Protein AF-A0A2W2E5K1-F1 (afdb_monomer)

Solvent-accessible surface area (backbone atoms only — not comparable to full-atom values): 4608 Å² total; per-residue (Å²): 114,69,65,60,65,48,50,52,36,43,73,70,61,73,40,60,92,78,44,46,73,48,75,50,73,51,68,50,88,89,38,73,93,56,42,42,82,44,78,45,70,37,76,61,76,74,85,75,66,96,60,81,61,81,82,75,76,77,77,75,94,83,86,81,85,90,132

pLDDT: mean 75.09, std 16.68, range [33.41, 92.12]

Mean predicted aligned error: 13.46 Å

Foldseek 3Di:
DVVVVVVVCVVVVVEDPQWDKDWDWDADPVDPVGIDIDIDTDHDDDPDPPDDPPVVPPDDDDDDDDD

Organism: NCBI:txid1655439

Structure (mmCIF, N/CA/C/O backbone):
data_AF-A0A2W2E5K1-F1
#
_entry.id   AF-A0A2W2E5K1-F1
#
loop_
_atom_site.group_PDB
_atom_site.id
_atom_site.type_symbol
_atom_site.label_atom_id
_atom_site.label_alt_id
_atom_site.label_comp_id
_atom_site.label_asym_id
_atom_site.label_entity_id
_atom_site.label_seq_id
_atom_site.pdbx_PDB_ins_code
_atom_site.Cartn_x
_atom_site.Cartn_y
_atom_site.Cartn_z
_atom_site.occupancy
_atom_site.B_iso_or_equiv
_atom_site.auth_seq_id
_atom_site.auth_comp_id
_atom_site.auth_asym_id
_atom_site.auth_atom_id
_atom_site.pdbx_PDB_model_num
ATOM 1 N N . ASP A 1 1 ? 9.735 -8.029 -4.873 1.00 74.31 1 ASP A N 1
ATOM 2 C CA . ASP A 1 1 ? 9.428 -6.589 -4.693 1.00 74.31 1 ASP A CA 1
ATOM 3 C C . ASP A 1 1 ? 7.981 -6.245 -4.319 1.00 74.31 1 ASP A C 1
ATOM 5 O O . ASP A 1 1 ? 7.686 -5.075 -4.113 1.00 74.31 1 ASP A O 1
ATOM 9 N N . ILE A 1 2 ? 7.056 -7.209 -4.178 1.00 84.31 2 ILE A N 1
ATOM 10 C CA . ILE A 1 2 ? 5.683 -6.897 -3.725 1.00 84.31 2 ILE A CA 1
ATOM 11 C C . ILE A 1 2 ? 5.639 -6.400 -2.267 1.00 84.31 2 ILE A C 1
ATOM 13 O O . ILE A 1 2 ? 4.822 -5.546 -1.938 1.00 84.31 2 ILE A O 1
ATOM 17 N N . GLU A 1 3 ? 6.530 -6.918 -1.415 1.00 88.38 3 GLU A N 1
ATOM 18 C CA . GLU A 1 3 ? 6.614 -6.582 0.011 1.00 88.38 3 GLU A CA 1
ATOM 19 C C . GLU A 1 3 ? 6.949 -5.105 0.236 1.00 88.38 3 GLU A C 1
ATOM 21 O O . GLU A 1 3 ? 6.227 -4.437 0.973 1.00 88.38 3 GLU A O 1
ATOM 26 N N . ASP A 1 4 ? 7.983 -4.587 -0.432 1.00 87.94 4 ASP A N 1
ATOM 27 C CA . ASP A 1 4 ? 8.381 -3.178 -0.321 1.00 87.94 4 ASP A CA 1
ATOM 28 C C . ASP A 1 4 ? 7.237 -2.258 -0.753 1.00 87.94 4 ASP A C 1
ATOM 30 O O . ASP A 1 4 ? 6.813 -1.377 -0.007 1.00 87.94 4 ASP A O 1
ATOM 34 N N . ASN A 1 5 ? 6.647 -2.527 -1.923 1.00 87.25 5 ASN A N 1
ATOM 35 C CA . ASN A 1 5 ? 5.574 -1.699 -2.473 1.00 87.25 5 ASN A CA 1
ATOM 36 C C . ASN A 1 5 ? 4.284 -1.727 -1.636 1.00 87.25 5 ASN A C 1
ATOM 38 O O . ASN A 1 5 ? 3.485 -0.789 -1.696 1.00 87.25 5 ASN A O 1
ATOM 42 N N . LEU A 1 6 ? 4.044 -2.810 -0.897 1.00 89.62 6 LEU A N 1
ATOM 43 C CA . LEU A 1 6 ? 2.922 -2.922 0.030 1.00 89.62 6 LEU A CA 1
ATOM 44 C C . LEU A 1 6 ? 3.232 -2.227 1.360 1.00 89.62 6 LEU A C 1
ATOM 46 O O . LEU A 1 6 ? 2.392 -1.495 1.885 1.00 89.62 6 LEU A O 1
ATOM 50 N N . SER A 1 7 ? 4.438 -2.427 1.886 1.00 91.38 7 SER A N 1
ATOM 51 C CA . SER A 1 7 ? 4.886 -1.854 3.156 1.00 91.38 7 SER A CA 1
ATOM 52 C C . SER A 1 7 ? 4.933 -0.331 3.102 1.00 91.38 7 SER A C 1
ATOM 54 O O . SER A 1 7 ? 4.455 0.319 4.028 1.00 91.38 7 SER A O 1
ATOM 56 N N . GLU A 1 8 ? 5.410 0.248 1.997 1.00 91.94 8 GLU A N 1
ATOM 57 C CA . GLU A 1 8 ? 5.382 1.696 1.765 1.00 91.94 8 GLU A CA 1
ATOM 58 C C . GLU A 1 8 ? 3.952 2.252 1.816 1.00 91.94 8 GLU A C 1
ATOM 60 O O . GLU A 1 8 ? 3.692 3.238 2.501 1.00 91.94 8 GLU A O 1
A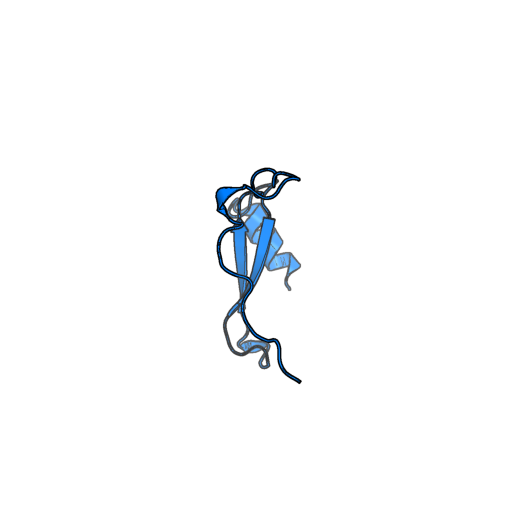TOM 65 N N . ARG A 1 9 ? 2.988 1.592 1.161 1.00 89.94 9 ARG A N 1
ATOM 66 C CA . ARG A 1 9 ? 1.583 2.035 1.152 1.00 89.94 9 ARG A CA 1
ATOM 67 C C . ARG A 1 9 ? 0.923 1.978 2.527 1.00 89.94 9 ARG A C 1
ATOM 69 O O . ARG A 1 9 ? 0.104 2.836 2.850 1.00 89.94 9 ARG A O 1
ATOM 76 N N . ILE A 1 10 ? 1.277 0.987 3.343 1.00 90.69 10 ILE A N 1
ATOM 77 C CA . ILE A 1 10 ? 0.828 0.913 4.739 1.00 90.69 10 ILE A CA 1
ATOM 78 C C . ILE A 1 10 ? 1.499 2.021 5.563 1.00 90.69 10 ILE A C 1
ATOM 80 O O . ILE A 1 10 ? 0.827 2.695 6.341 1.00 90.69 10 ILE A O 1
ATOM 84 N N . LEU A 1 11 ? 2.801 2.254 5.362 1.00 92.12 11 LEU A N 1
ATOM 85 C CA . LEU A 1 11 ? 3.571 3.289 6.058 1.00 92.12 11 LEU A CA 1
ATOM 86 C C . LEU A 1 11 ? 3.041 4.704 5.774 1.00 92.12 11 LEU A C 1
ATOM 88 O O . LEU A 1 11 ? 3.005 5.535 6.677 1.00 92.12 11 LEU A O 1
ATOM 92 N N . PHE A 1 12 ? 2.600 4.967 4.541 1.00 91.88 12 PHE A N 1
ATOM 93 C CA . PHE A 1 12 ? 1.977 6.232 4.138 1.00 91.88 12 PHE A CA 1
ATOM 94 C C . PHE A 1 12 ? 0.469 6.303 4.424 1.00 91.88 12 PHE A C 1
ATOM 96 O O . PHE A 1 12 ? -0.177 7.271 4.026 1.00 91.88 12 PHE A O 1
ATOM 103 N N . ASN A 1 13 ? -0.098 5.318 5.135 1.00 87.94 13 ASN A N 1
ATOM 104 C CA . ASN A 1 13 ? -1.519 5.261 5.482 1.00 87.94 13 ASN A CA 1
ATOM 1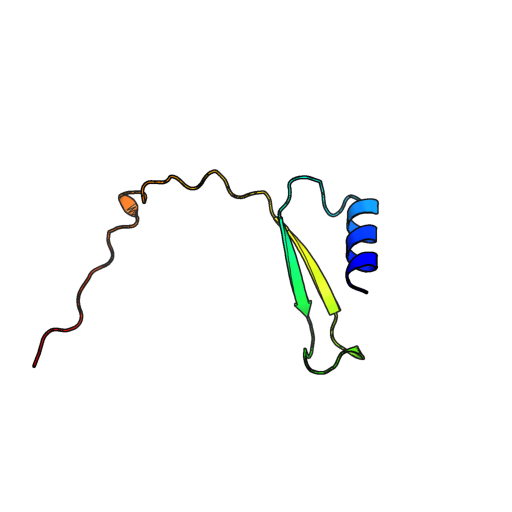05 C C . ASN A 1 13 ? -2.478 5.230 4.266 1.00 87.94 13 ASN A C 1
ATOM 107 O O . ASN A 1 13 ? -3.671 5.490 4.430 1.00 87.94 13 ASN A O 1
ATOM 111 N N . GLU A 1 14 ? -1.999 4.873 3.067 1.00 89.81 14 GLU A N 1
ATOM 112 C CA . GLU A 1 14 ? -2.854 4.642 1.888 1.00 89.81 14 GLU A CA 1
ATOM 113 C C . GLU A 1 14 ? -3.705 3.375 2.048 1.00 89.81 14 GLU A C 1
ATOM 115 O O . GLU A 1 14 ? -4.827 3.304 1.547 1.00 89.81 14 GLU A O 1
ATOM 120 N N . LEU A 1 15 ? -3.172 2.379 2.762 1.00 89.75 15 LEU A N 1
ATOM 121 C CA . LEU A 1 15 ? -3.867 1.153 3.145 1.00 89.75 15 LEU A CA 1
ATOM 122 C C . LEU A 1 15 ? -3.956 1.076 4.666 1.00 89.75 15 LEU A C 1
ATOM 124 O O . LEU A 1 15 ? -2.957 1.260 5.364 1.00 89.75 15 LEU A O 1
ATOM 128 N N . THR A 1 16 ? -5.148 0.787 5.185 1.00 87.50 16 THR A N 1
ATOM 129 C CA . THR A 1 16 ? -5.403 0.728 6.628 1.00 87.50 16 THR A CA 1
ATOM 130 C C . THR A 1 16 ? -5.706 -0.695 7.102 1.00 87.50 16 THR A C 1
ATOM 132 O O . THR A 1 16 ? -6.180 -1.539 6.332 1.00 87.50 16 THR A O 1
ATOM 135 N N . PRO A 1 17 ? -5.437 -1.005 8.386 1.00 86.06 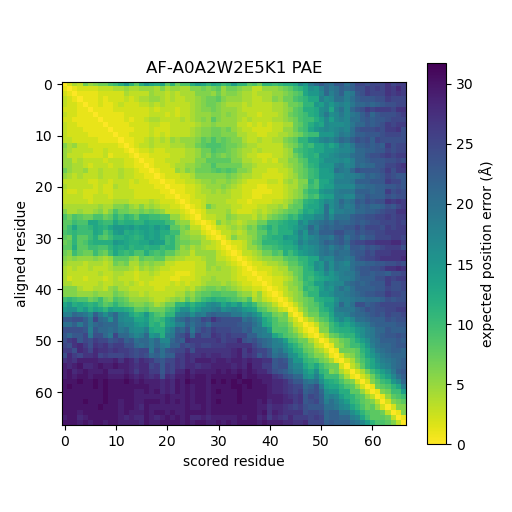17 PRO A N 1
ATOM 136 C CA . PRO A 1 17 ? -5.765 -2.307 8.952 1.00 86.06 17 PRO A CA 1
ATOM 137 C C . PRO A 1 17 ? -7.261 -2.619 8.828 1.00 86.06 17 PRO A C 1
ATOM 139 O O . PRO A 1 17 ? -8.106 -1.765 9.087 1.00 86.06 17 PRO A O 1
ATOM 142 N N . GLY A 1 18 ? -7.590 -3.864 8.482 1.00 84.56 18 GLY A N 1
ATOM 143 C CA . GLY A 1 18 ? -8.977 -4.323 8.333 1.00 84.56 18 GLY A CA 1
ATOM 144 C C . GLY A 1 18 ? -9.552 -4.183 6.921 1.00 84.56 18 GLY A C 1
ATOM 145 O O . GLY A 1 18 ? -10.650 -4.678 6.671 1.00 84.56 18 GLY A O 1
ATOM 146 N N . GLN A 1 19 ? -8.809 -3.580 5.991 1.00 88.94 19 GLN A N 1
ATOM 147 C CA . GLN A 1 19 ? -9.152 -3.571 4.570 1.00 88.94 19 GLN A CA 1
ATOM 148 C C . GLN A 1 19 ? -8.688 -4.853 3.872 1.00 88.94 19 GLN A C 1
ATOM 150 O O . GLN A 1 19 ? -7.672 -5.453 4.227 1.00 88.94 19 GLN A O 1
ATOM 155 N N . ILE A 1 20 ? -9.424 -5.252 2.838 1.00 87.81 20 ILE A N 1
ATOM 156 C CA . ILE A 1 20 ? -8.964 -6.247 1.873 1.00 87.81 20 ILE A CA 1
ATOM 157 C C . ILE A 1 20 ? -8.121 -5.512 0.834 1.00 87.81 20 ILE A C 1
ATOM 159 O O . ILE A 1 20 ? -8.600 -4.580 0.188 1.00 87.81 20 ILE A O 1
ATOM 163 N N . VAL A 1 21 ? -6.866 -5.928 0.670 1.00 88.94 21 VAL A N 1
ATOM 164 C CA . VAL A 1 21 ? -5.957 -5.346 -0.323 1.00 88.94 21 VAL A CA 1
ATOM 165 C C . VAL A 1 21 ? -6.038 -6.164 -1.605 1.00 88.94 21 VAL A C 1
ATOM 167 O O . VAL A 1 21 ? -5.608 -7.316 -1.644 1.00 88.94 21 VAL A O 1
ATOM 170 N N . VAL A 1 22 ? -6.589 -5.565 -2.658 1.00 89.88 22 VAL A N 1
ATOM 171 C CA . VAL A 1 22 ? -6.613 -6.152 -4.001 1.00 89.88 22 VAL A CA 1
ATOM 172 C C . VAL A 1 22 ? -5.323 -5.771 -4.711 1.00 89.88 22 VAL A C 1
ATOM 174 O O . VAL A 1 22 ? -5.014 -4.583 -4.824 1.00 89.88 22 VAL A O 1
ATOM 177 N N . VAL A 1 23 ? -4.586 -6.774 -5.181 1.00 89.50 23 VAL A N 1
ATOM 178 C CA . VAL A 1 23 ? -3.352 -6.596 -5.951 1.00 89.50 23 VAL A CA 1
ATOM 179 C C . VAL A 1 23 ? -3.618 -6.991 -7.393 1.00 89.50 23 VAL A C 1
ATOM 181 O O . VAL A 1 23 ? -4.138 -8.074 -7.648 1.00 89.50 23 VAL A O 1
ATOM 184 N N . ASP A 1 24 ? -3.250 -6.116 -8.316 1.00 88.81 24 ASP A N 1
ATOM 185 C CA . ASP A 1 24 ? -3.381 -6.334 -9.752 1.00 88.81 24 ASP A CA 1
ATOM 186 C C . ASP A 1 24 ? -2.098 -5.880 -10.467 1.00 88.81 24 ASP A C 1
ATOM 188 O O . ASP A 1 24 ? -1.192 -5.315 -9.844 1.00 88.81 24 ASP A O 1
ATOM 192 N N . CYS A 1 25 ? -1.995 -6.133 -11.767 1.00 87.88 25 CYS A N 1
ATOM 193 C CA . CYS A 1 25 ? -0.860 -5.732 -12.583 1.00 87.88 25 CYS A CA 1
ATOM 194 C C . CYS A 1 25 ? -1.317 -4.926 -13.800 1.00 87.88 25 CYS A C 1
ATOM 196 O O . CYS A 1 25 ? -2.138 -5.375 -14.595 1.00 87.88 25 CYS A O 1
ATOM 198 N N . GLU A 1 26 ? -0.746 -3.737 -13.964 1.00 87.44 26 GLU A N 1
ATOM 199 C CA . GLU A 1 26 ? -0.903 -2.926 -15.166 1.00 87.44 26 GLU A CA 1
ATOM 200 C C . GLU A 1 26 ? 0.335 -3.079 -16.060 1.00 87.44 26 GLU A C 1
ATOM 202 O O . GLU A 1 26 ? 1.469 -3.073 -15.575 1.00 87.44 26 GLU A O 1
ATOM 207 N N . GLY A 1 27 ? 0.122 -3.180 -17.375 1.00 82.12 27 GLY A N 1
ATOM 208 C CA . GLY A 1 27 ? 1.188 -3.362 -18.366 1.00 82.12 27 GLY A CA 1
ATOM 209 C C . GLY A 1 27 ? 1.154 -4.733 -19.042 1.00 82.12 27 GLY A C 1
ATOM 210 O O . GLY A 1 27 ? 0.128 -5.407 -19.039 1.00 82.12 27 GLY A O 1
ATOM 211 N N . ASP A 1 28 ? 2.264 -5.121 -19.679 1.00 79.50 28 ASP A N 1
ATOM 212 C CA . ASP A 1 28 ? 2.396 -6.444 -20.305 1.00 79.50 28 ASP A CA 1
ATOM 213 C C . ASP A 1 28 ? 2.870 -7.465 -19.261 1.00 79.50 28 ASP A C 1
ATOM 215 O O . ASP A 1 28 ? 4.041 -7.402 -18.876 1.00 79.50 28 ASP A O 1
ATOM 219 N N . PRO A 1 29 ? 2.022 -8.423 -18.844 1.00 71.56 29 PRO A N 1
ATOM 220 C CA . PRO A 1 29 ? 2.348 -9.386 -17.791 1.00 71.56 29 PRO A CA 1
ATOM 221 C C . PRO A 1 29 ? 3.485 -10.346 -18.169 1.00 71.56 29 PRO A C 1
ATOM 223 O O . PRO A 1 29 ? 4.044 -11.007 -17.298 1.00 71.56 29 PRO A O 1
ATOM 226 N N . ASN A 1 30 ? 3.847 -10.438 -19.454 1.00 77.50 30 ASN A N 1
ATOM 227 C CA . ASN A 1 30 ? 4.970 -11.256 -19.915 1.00 77.50 30 ASN A CA 1
ATOM 228 C C . ASN A 1 30 ? 6.301 -10.492 -19.891 1.00 77.50 30 ASN A C 1
ATOM 230 O O . ASN A 1 30 ? 7.356 -11.081 -20.128 1.00 77.50 30 ASN A O 1
ATOM 234 N N . ASN A 1 31 ? 6.265 -9.183 -19.626 1.00 78.62 31 ASN A N 1
ATOM 235 C CA . ASN A 1 31 ? 7.434 -8.322 -19.568 1.00 78.62 31 ASN A CA 1
ATOM 236 C C . ASN A 1 31 ? 7.559 -7.712 -18.168 1.00 78.62 31 ASN A C 1
ATOM 238 O O . ASN A 1 31 ? 6.885 -6.735 -17.833 1.00 78.62 31 ASN A O 1
ATOM 242 N N . ILE A 1 32 ? 8.440 -8.300 -17.356 1.00 73.38 32 ILE A N 1
ATOM 243 C CA . ILE A 1 32 ? 8.659 -7.916 -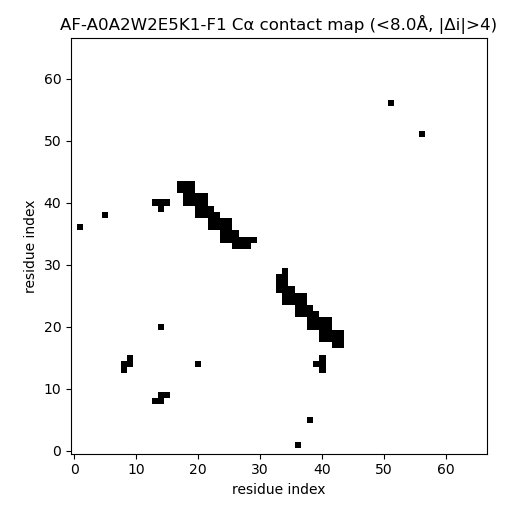15.955 1.00 73.38 32 ILE A CA 1
ATOM 244 C C . ILE A 1 32 ? 9.048 -6.434 -15.835 1.00 73.38 32 ILE A C 1
ATOM 246 O O . ILE A 1 32 ? 8.536 -5.747 -14.959 1.00 73.38 32 ILE A O 1
ATOM 250 N N . ASP A 1 33 ? 9.862 -5.905 -16.753 1.00 77.12 33 ASP A N 1
ATOM 251 C CA . ASP A 1 33 ? 10.313 -4.506 -16.727 1.00 77.12 33 ASP A CA 1
ATOM 252 C C . ASP A 1 33 ? 9.203 -3.492 -17.050 1.00 77.12 33 ASP A C 1
ATOM 254 O O . ASP A 1 33 ? 9.332 -2.301 -16.760 1.00 77.12 33 ASP A O 1
ATOM 258 N N . LYS A 1 34 ? 8.108 -3.942 -17.675 1.00 78.31 34 LYS A N 1
ATOM 259 C CA . LYS A 1 34 ? 6.943 -3.104 -18.011 1.00 78.31 34 LYS A CA 1
ATOM 260 C C . LYS A 1 34 ? 5.707 -3.409 -17.170 1.00 78.31 34 LYS A C 1
ATOM 262 O O . LYS A 1 34 ? 4.686 -2.748 -17.351 1.00 78.31 34 LYS A O 1
ATOM 267 N N . SER A 1 35 ? 5.796 -4.392 -16.284 1.00 81.31 35 SER A N 1
ATOM 268 C CA . SER A 1 35 ? 4.720 -4.800 -15.390 1.00 81.31 35 SER A CA 1
ATOM 269 C C . SER A 1 35 ? 4.782 -3.987 -14.105 1.00 81.31 35 SER A C 1
ATOM 271 O O . SER A 1 35 ? 5.773 -4.036 -13.378 1.00 81.31 35 SER A O 1
ATOM 273 N N . LYS A 1 36 ? 3.717 -3.246 -13.792 1.00 84.00 36 LYS A N 1
ATOM 274 C CA . LYS A 1 36 ? 3.607 -2.493 -12.539 1.00 84.00 36 LYS A CA 1
ATOM 275 C C . LYS A 1 36 ? 2.504 -3.079 -11.673 1.00 84.00 36 LYS A C 1
ATOM 277 O O . LYS A 1 36 ? 1.363 -3.194 -12.109 1.00 84.00 36 LYS A O 1
ATOM 282 N N . LEU A 1 37 ? 2.836 -3.416 -10.431 1.00 86.50 37 LEU A N 1
ATOM 283 C CA . LEU A 1 37 ? 1.844 -3.850 -9.453 1.00 86.50 37 LEU A CA 1
ATOM 284 C C . LEU A 1 37 ? 1.037 -2.649 -8.950 1.00 86.50 37 LEU A C 1
ATOM 286 O O . LEU A 1 37 ? 1.594 -1.622 -8.546 1.00 86.50 37 LEU A O 1
ATOM 290 N N . VAL A 1 38 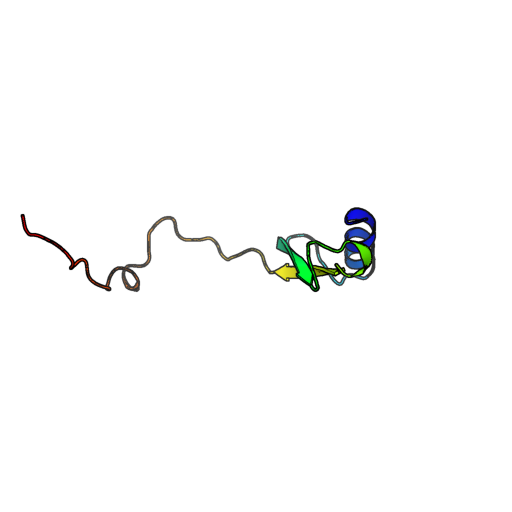? -0.282 -2.794 -8.955 1.00 89.06 38 VAL A N 1
ATOM 291 C CA . VAL A 1 38 ? -1.227 -1.818 -8.419 1.00 89.06 38 VAL A CA 1
ATOM 292 C C . VAL A 1 38 ? -1.991 -2.432 -7.258 1.00 89.06 38 VAL A C 1
ATOM 294 O O . VAL A 1 38 ? -2.302 -3.619 -7.250 1.00 89.06 38 VAL A O 1
ATOM 297 N N . PHE A 1 39 ? -2.270 -1.611 -6.252 1.00 91.19 39 PHE A N 1
ATOM 298 C CA . PHE A 1 39 ? -2.862 -2.050 -4.997 1.00 91.19 39 PHE A CA 1
ATOM 299 C C . PHE A 1 39 ? -4.042 -1.145 -4.691 1.00 91.19 39 PHE A C 1
ATOM 301 O O . PHE A 1 39 ? -3.934 0.077 -4.816 1.00 91.19 39 PHE A O 1
ATOM 308 N N . ARG A 1 40 ? -5.168 -1.738 -4.305 1.00 89.88 40 ARG A N 1
ATOM 309 C CA . ARG A 1 40 ? -6.381 -1.009 -3.931 1.00 89.88 40 ARG A CA 1
ATOM 310 C C . ARG A 1 40 ? -6.898 -1.549 -2.610 1.00 89.88 40 ARG A C 1
ATOM 312 O O . ARG A 1 40 ? -7.109 -2.752 -2.475 1.00 89.88 40 ARG A O 1
ATOM 319 N N . GLY A 1 41 ? -7.117 -0.657 -1.650 1.00 87.50 41 GLY A N 1
ATOM 320 C CA . GLY A 1 41 ? -7.828 -0.985 -0.421 1.00 87.50 41 GLY A CA 1
ATOM 321 C C . GLY A 1 41 ? -9.324 -1.033 -0.700 1.00 87.50 41 GLY A C 1
ATOM 322 O O . GLY A 1 41 ? -9.882 -0.088 -1.250 1.00 87.50 41 GLY A O 1
ATOM 323 N N . SER A 1 42 ? -9.971 -2.137 -0.349 1.00 85.62 42 SER A N 1
ATOM 324 C CA . SER A 1 42 ? -11.428 -2.249 -0.310 1.00 85.62 42 SER A CA 1
ATOM 325 C C . SER A 1 42 ? -11.868 -2.517 1.120 1.00 85.62 42 SER A C 1
ATOM 327 O O . SER A 1 42 ? -11.222 -3.272 1.852 1.00 85.62 42 SER A O 1
ATOM 329 N N . GLU A 1 43 ? -12.960 -1.884 1.537 1.00 82.06 43 GLU A N 1
ATOM 330 C CA . GLU A 1 43 ? -13.560 -2.176 2.835 1.00 82.06 43 GLU A CA 1
ATOM 331 C C . GLU A 1 43 ? -13.972 -3.647 2.887 1.00 82.06 43 GLU A C 1
ATOM 333 O O . GLU A 1 43 ? -14.369 -4.238 1.876 1.00 82.06 43 GLU A O 1
ATOM 338 N N . LYS A 1 44 ? -13.842 -4.260 4.067 1.00 72.81 44 LYS A N 1
ATOM 339 C CA . LYS A 1 44 ? -14.297 -5.633 4.255 1.00 72.81 44 LYS A CA 1
ATOM 340 C C . LYS A 1 44 ? -15.788 -5.688 3.885 1.00 72.81 44 LYS A C 1
ATOM 342 O O . LYS A 1 44 ? -16.553 -4.890 4.430 1.00 72.81 44 LYS A O 1
ATOM 347 N N . PRO A 1 45 ? -16.204 -6.586 2.975 1.00 69.50 45 PRO A N 1
ATOM 348 C CA . PRO A 1 45 ? -17.594 -6.666 2.570 1.00 69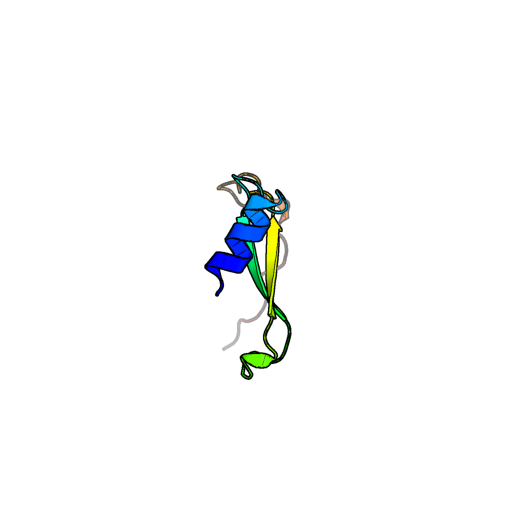.50 45 PRO A CA 1
ATOM 349 C C . PRO A 1 45 ? -18.469 -6.921 3.795 1.00 69.50 45 PRO A C 1
ATOM 351 O O . PRO A 1 45 ? -18.096 -7.676 4.700 1.00 69.50 45 PRO A O 1
ATOM 354 N N . VAL A 1 46 ? -19.617 -6.246 3.814 1.00 67.00 46 VAL A N 1
ATOM 355 C CA . VAL A 1 46 ? -20.658 -6.426 4.826 1.00 67.00 46 VAL A CA 1
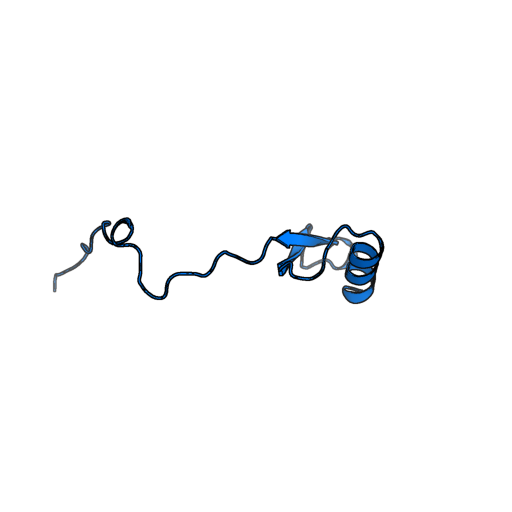ATOM 356 C C . VAL A 1 46 ? -21.040 -7.905 4.863 1.00 67.00 46 VAL A C 1
ATOM 358 O O . VAL A 1 46 ? -21.048 -8.561 3.820 1.00 67.00 46 VAL A O 1
ATOM 361 N N . GLU A 1 47 ? -21.296 -8.419 6.067 1.00 63.56 47 GLU A N 1
ATOM 362 C CA . GLU A 1 47 ? -21.622 -9.820 6.336 1.00 63.56 47 GLU A CA 1
ATOM 363 C C . GLU A 1 47 ? -22.623 -10.343 5.302 1.00 63.56 47 GLU A C 1
ATOM 365 O O . GLU A 1 47 ? -23.751 -9.855 5.206 1.00 63.56 47 GLU A O 1
ATOM 370 N N . VAL A 1 48 ? -22.160 -11.270 4.459 1.00 65.94 48 VAL A N 1
ATOM 371 C CA . VAL A 1 48 ? -22.994 -11.858 3.415 1.00 65.94 48 VAL A CA 1
ATOM 372 C C . VAL A 1 48 ? -24.014 -12.733 4.139 1.00 65.94 48 VAL A C 1
ATOM 374 O O . VAL A 1 48 ? -23.596 -13.651 4.846 1.00 65.94 48 VAL A O 1
ATOM 377 N N . PRO A 1 49 ? -25.324 -12.462 4.022 1.00 70.25 49 PRO A N 1
ATOM 378 C CA . PRO A 1 49 ? -26.324 -13.290 4.676 1.00 70.25 49 PRO A CA 1
ATOM 379 C C . PRO A 1 49 ? -26.205 -14.738 4.184 1.00 70.25 49 PRO A C 1
ATOM 381 O O . PRO A 1 49 ? -26.141 -14.972 2.978 1.00 70.25 49 PRO A O 1
ATOM 384 N N . ASP A 1 50 ? -26.228 -15.709 5.102 1.00 66.62 50 ASP A N 1
ATOM 385 C CA . ASP A 1 50 ? -26.219 -17.153 4.784 1.00 66.62 50 ASP A CA 1
ATOM 386 C C . ASP A 1 50 ? -27.421 -17.585 3.917 1.00 66.62 50 ASP A C 1
ATOM 388 O O . ASP A 1 50 ? -27.419 -18.646 3.294 1.00 66.62 50 ASP A O 1
ATOM 392 N N . ALA A 1 51 ? -28.467 -16.756 3.863 1.00 71.44 51 ALA A N 1
ATOM 393 C CA . ALA A 1 51 ? -29.622 -16.946 3.003 1.00 71.44 51 ALA A CA 1
ATOM 394 C C . ALA A 1 51 ? -29.577 -15.973 1.820 1.00 71.44 51 ALA A C 1
ATOM 396 O O . ALA A 1 51 ? -29.485 -14.757 1.996 1.00 71.44 51 ALA A O 1
ATOM 397 N N . VAL A 1 52 ? -29.712 -16.515 0.608 1.00 66.75 52 VAL A N 1
ATOM 398 C CA . VAL A 1 52 ? -29.837 -15.718 -0.616 1.00 66.75 52 VAL A CA 1
ATOM 399 C C . VAL A 1 52 ? -31.055 -14.790 -0.480 1.00 66.75 52 VAL A C 1
ATOM 401 O O . VAL A 1 52 ? -32.150 -15.281 -0.183 1.00 66.75 52 VAL A O 1
ATOM 404 N N . PRO A 1 53 ? -30.911 -13.468 -0.689 1.00 64.56 53 PRO A N 1
ATOM 405 C CA . PRO A 1 53 ? -32.042 -12.550 -0.692 1.00 64.56 53 PRO A CA 1
ATOM 406 C C . PRO A 1 53 ? -33.080 -13.010 -1.718 1.00 64.56 53 PRO A C 1
ATOM 408 O O . PRO A 1 53 ? -32.746 -13.223 -2.884 1.00 64.56 53 PRO A O 1
ATOM 411 N N . ALA A 1 54 ? -34.340 -13.142 -1.296 1.00 66.06 54 ALA A N 1
ATOM 412 C CA . ALA A 1 54 ? -35.436 -13.639 -2.136 1.00 66.06 54 ALA A CA 1
ATOM 413 C C . ALA A 1 54 ? -35.637 -12.839 -3.445 1.00 66.06 54 ALA A C 1
ATOM 415 O O . ALA A 1 54 ? -36.232 -13.350 -4.388 1.00 66.06 54 ALA A O 1
ATOM 416 N N . ASP A 1 55 ? -35.1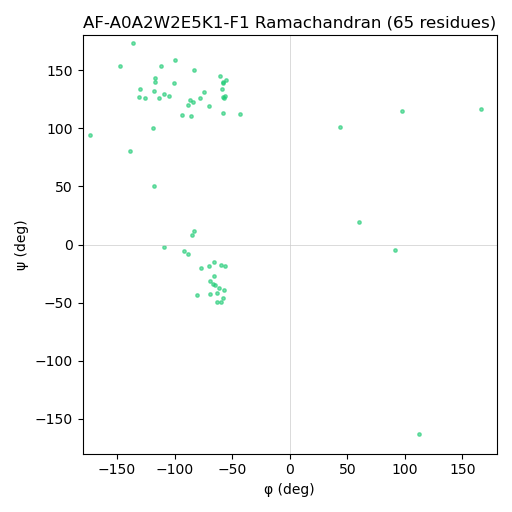02 -11.617 -3.517 1.00 59.22 55 ASP A N 1
ATOM 417 C CA . ASP A 1 55 ? -35.177 -10.715 -4.671 1.00 59.22 55 ASP A CA 1
ATOM 418 C C . ASP A 1 55 ? -34.212 -11.083 -5.824 1.00 59.22 55 ASP A C 1
ATOM 420 O O . ASP A 1 55 ? -34.455 -10.733 -6.974 1.00 59.22 55 ASP A O 1
ATOM 424 N N . LEU A 1 56 ? -33.146 -11.856 -5.562 1.00 59.03 56 LEU A N 1
ATOM 425 C CA . LEU A 1 56 ? -32.173 -12.285 -6.587 1.00 59.03 56 LEU A CA 1
ATOM 426 C C . LEU A 1 56 ? -32.514 -13.640 -7.238 1.00 59.03 56 LEU A C 1
ATOM 428 O O . LEU A 1 56 ? -31.856 -14.056 -8.190 1.00 59.03 56 LEU A O 1
ATOM 432 N N . GLY A 1 57 ? -33.548 -14.338 -6.754 1.00 49.50 57 GLY A N 1
ATOM 433 C CA . GLY A 1 57 ? -33.951 -15.674 -7.221 1.00 49.50 57 GLY A CA 1
ATOM 434 C C . GLY A 1 57 ? -34.841 -15.698 -8.472 1.00 49.50 57 GLY A C 1
ATOM 435 O O . GLY A 1 57 ? -35.424 -16.735 -8.783 1.00 49.50 57 GLY A O 1
ATOM 436 N N . GLY A 1 58 ? -34.989 -14.570 -9.170 1.00 54.25 58 GLY A N 1
ATOM 437 C CA . GLY A 1 58 ? -35.990 -14.374 -10.219 1.00 54.25 58 GLY A CA 1
ATOM 438 C C . GLY A 1 58 ? -35.430 -14.095 -11.613 1.00 54.25 58 GLY A C 1
ATOM 439 O O . GLY A 1 58 ? -35.867 -13.142 -12.245 1.00 54.25 58 GLY A O 1
ATOM 440 N N . SER A 1 59 ? -34.496 -14.904 -12.122 1.00 44.16 59 SER A N 1
ATOM 441 C CA . SER A 1 59 ? -34.228 -14.949 -13.571 1.00 44.16 59 SER A CA 1
ATOM 442 C C . SER A 1 59 ? -34.008 -16.385 -14.050 1.00 44.16 59 SER A C 1
ATOM 444 O O . SER A 1 59 ? -32.895 -16.888 -14.160 1.00 44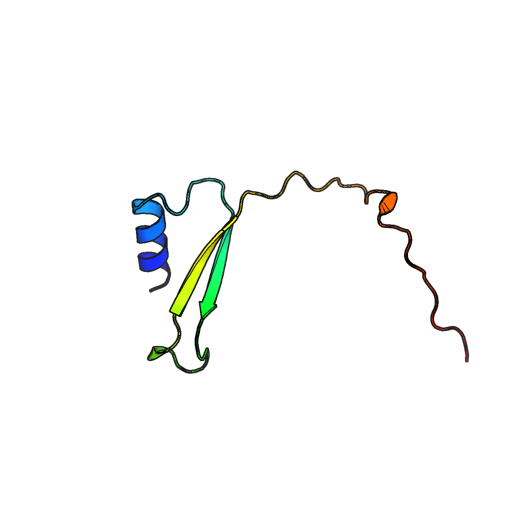.16 59 SER A O 1
ATOM 446 N N . THR A 1 60 ? -35.152 -17.045 -14.245 1.00 38.34 60 THR A N 1
ATOM 447 C CA . THR A 1 60 ? -35.445 -18.090 -15.237 1.00 38.34 60 THR A CA 1
ATOM 448 C C . THR A 1 60 ? -34.408 -19.195 -15.464 1.00 38.34 60 THR A C 1
ATOM 450 O O . THR A 1 60 ? -33.513 -19.091 -16.301 1.00 38.34 60 THR A O 1
ATOM 453 N N . ALA A 1 61 ? -34.688 -20.347 -14.855 1.00 47.38 61 ALA A N 1
ATOM 454 C CA . ALA A 1 61 ? -34.507 -21.633 -15.513 1.00 47.38 61 ALA A CA 1
ATOM 455 C C . ALA A 1 61 ? -35.351 -21.682 -16.805 1.00 47.38 61 ALA A C 1
ATOM 457 O O . ALA A 1 61 ? -36.577 -21.665 -16.714 1.00 47.38 61 ALA A O 1
ATOM 458 N N . ALA A 1 62 ? -34.713 -21.724 -17.981 1.00 44.94 62 ALA A N 1
ATOM 459 C CA . ALA A 1 62 ? -35.279 -22.254 -19.232 1.00 44.94 62 ALA A CA 1
ATOM 460 C C . ALA A 1 62 ? -34.225 -22.292 -20.364 1.00 44.94 62 ALA A C 1
ATOM 462 O O . ALA A 1 62 ? -34.042 -21.296 -21.055 1.00 44.94 62 ALA A O 1
ATOM 463 N N . ALA A 1 63 ? -33.555 -23.440 -20.538 1.00 40.44 63 ALA A N 1
ATOM 464 C CA . ALA A 1 63 ? -33.048 -24.020 -21.803 1.00 40.44 63 ALA A CA 1
ATOM 465 C C . ALA A 1 63 ? -32.056 -25.157 -21.448 1.00 40.44 63 ALA A C 1
ATOM 467 O O . ALA A 1 63 ? -31.040 -24.891 -20.822 1.00 40.44 63 ALA A O 1
ATOM 468 N N . GLY A 1 64 ? -32.255 -26.434 -21.766 1.00 33.41 64 GLY A N 1
ATOM 469 C CA . GLY A 1 64 ? -33.223 -27.044 -22.663 1.00 33.41 64 GLY A CA 1
ATOM 470 C C . GLY A 1 64 ? -33.660 -28.428 -22.187 1.00 33.41 64 GLY A C 1
ATOM 471 O O . GLY A 1 64 ? -32.954 -29.122 -21.457 1.00 33.41 64 GLY A O 1
ATOM 472 N N . ALA A 1 65 ? -34.868 -28.775 -22.608 1.00 43.16 65 ALA A N 1
ATOM 473 C CA . ALA A 1 65 ? -35.309 -30.143 -22.806 1.00 43.16 65 ALA A CA 1
ATOM 474 C C . ALA A 1 65 ? -35.213 -30.445 -24.316 1.00 43.16 65 ALA A C 1
ATOM 476 O O . ALA A 1 65 ? -35.277 -29.488 -25.095 1.00 43.16 65 ALA A O 1
ATOM 477 N N . ASP A 1 66 ? -35.142 -31.742 -24.654 1.00 43.22 66 ASP A N 1
ATOM 478 C CA . ASP A 1 66 ? -35.115 -32.401 -25.987 1.00 43.22 66 ASP A CA 1
ATOM 479 C C . ASP A 1 66 ? -33.688 -32.769 -26.464 1.00 43.22 66 ASP A C 1
ATOM 481 O O . ASP A 1 66 ? -32.858 -31.879 -26.631 1.00 43.22 66 ASP A O 1
ATOM 485 N N . GLU A 1 67 ? -33.263 -34.030 -26.640 1.00 39.91 67 GLU A N 1
ATOM 486 C CA . GLU A 1 67 ? -33.891 -35.366 -26.774 1.00 39.91 67 GLU A CA 1
ATOM 487 C C . GLU A 1 67 ? -32.939 -36.438 -26.190 1.00 39.91 67 GLU A C 1
ATOM 489 O O . GLU A 1 67 ? -31.700 -36.241 -26.283 1.00 39.91 67 GLU A O 1
#

Sequence (67 aa):
DIEDNLSERILFNELTPGQIVVVDCEGDPNNIDKSKLVFRGSEKPVEVPDAVPADLGGSTAAAGADE

Radius of gyration: 20.48 Å; Cα contacts (8 Å, |Δi|>4): 53; chains: 1; bounding box: 46×42×36 Å

Secondary structure (DSSP, 8-state):
-HHHHHHHHHHTTSS-TT-EEEEEEES-TT-GGG-EEEEEEEPPPP---SS--GGGS-S--------